Protein 7N2Y (pdb70)

Sequence (36 aa):
EWEALEKKLAALESSKCCQQALEKKCCQALEKKLEALEHG

Foldseek 3Di:
DVVVVVVVVVVVVVVVVVVVVVVVVVVVVVVVVVPD

Solvent-accessible surface area: 3784 Å² total; per-residue (Å²): 162,189,102,38,106,85,143,146,109,57,62,105,109,73,95,73,133,44,94,119,125,123,78,96,56,114,99,163,148,102,64,68,148,112,144,100

B-factor: mean 58.48, std 21.58, range [35.99, 141.77]

Structure (mmCIF, N/CA/C/O backbone):
data_7N2Y
#
_entry.id   7N2Y
#
_cell.length_a   38.328
_cell.length_b   38.328
_cell.length_c   141.824
_cell.angle_alpha   90.000
_cell.angle_beta   90.000
_cell.angle_gamma   120.000
#
_symmetry.space_group_name_H-M   'H 3 2'
#
loop_
_entity.id
_entity.type
_entity.pdbx_description
1 polymer 'Apo-(GRAND CoilSerL16CL23C)3'
2 non-polymer 'ZINC ION'
3 water water
#
loop_
_atom_site.group_PDB
_atom_site.id
_atom_site.type_symbol
_atom_site.label_atom_id
_atom_site.label_alt_id
_atom_site.label_comp_id
_atom_site.label_asym_id
_atom_site.label_entity_id
_atom_site.label_seq_id
_atom_site.pdbx_PDB_ins_code
_atom_site.Cartn_x
_atom_site.Cartn_y
_atom_site.Cartn_z
_atom_site.occupancy
_atom_site.B_iso_or_equiv
_atom_site.auth_seq_id
_atom_site.auth_comp_id
_atom_site.auth_asym_id
_atom_site.auth_atom_id
_atom_site.pdbx_PDB_model_num
ATOM 1 N N . GLU A 1 1 ? 12.493 -16.959 -44.324 1.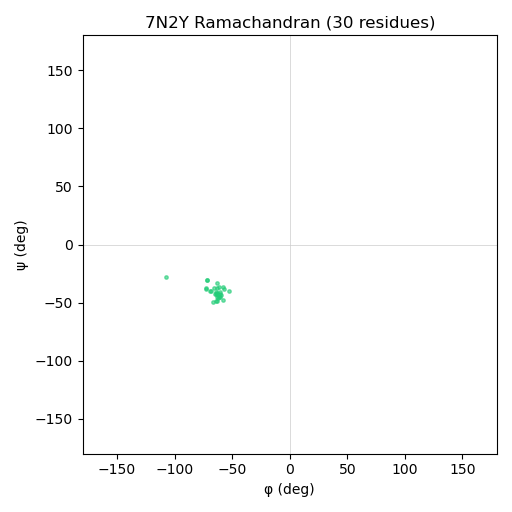00 94.78 1 G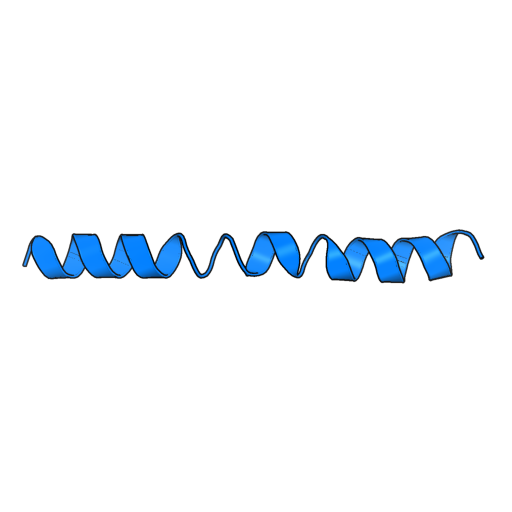LU A N 1
ATOM 2 C CA . GLU A 1 1 ? 12.345 -15.640 -44.945 1.00 94.32 1 GLU A CA 1
ATOM 3 C C . GLU A 1 1 ? 13.021 -14.507 -44.155 1.00 96.45 1 GLU A C 1
ATOM 4 O O . GLU A 1 1 ? 13.248 -14.644 -42.947 1.00 96.41 1 GLU A O 1
ATOM 10 N N . TRP A 1 2 ? 13.320 -13.382 -44.843 1.00 90.58 2 TRP A N 1
ATOM 11 C CA . TRP A 1 2 ? 13.972 -12.217 -44.260 1.00 89.05 2 TRP A CA 1
ATOM 12 C C . TRP A 1 2 ? 13.133 -11.557 -43.169 1.00 86.88 2 TRP A C 1
ATOM 13 O O . TRP A 1 2 ? 13.655 -11.282 -42.084 1.00 85.83 2 TRP A O 1
ATOM 24 N N . GLU A 1 3 ? 11.837 -11.311 -43.455 1.00 78.82 3 GLU A N 1
ATOM 25 C CA . GLU A 1 3 ? 10.881 -10.663 -42.538 1.00 76.35 3 GLU A CA 1
ATOM 26 C C . GLU A 1 3 ? 10.723 -11.396 -41.196 1.00 75.60 3 GLU A C 1
ATOM 27 O O . GLU A 1 3 ? 10.568 -10.740 -40.169 1.00 75.79 3 GLU A O 1
ATOM 33 N N . ALA A 1 4 ? 10.759 -12.746 -41.213 1.00 68.08 4 ALA A N 1
ATOM 34 C CA . ALA A 1 4 ? 10.663 -13.597 -40.022 1.00 66.34 4 ALA A CA 1
ATOM 35 C C . ALA A 1 4 ? 11.839 -13.303 -39.103 1.00 67.88 4 ALA A C 1
ATOM 36 O O . ALA A 1 4 ? 11.642 -13.195 -37.898 1.00 66.77 4 ALA A O 1
ATOM 38 N N . LEU A 1 5 ? 12.986 -13.040 -39.699 1.00 63.71 5 LEU A N 1
ATOM 39 C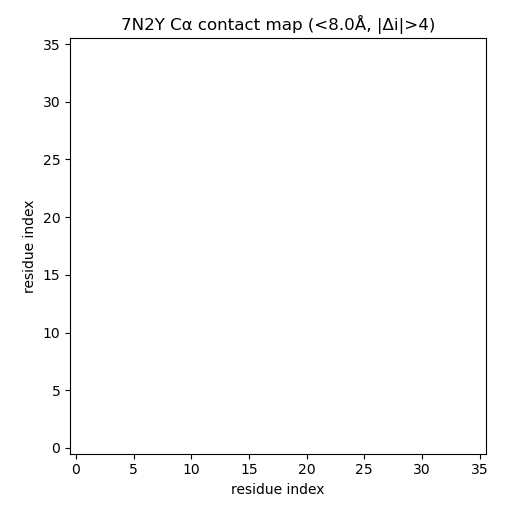 CA . LEU A 1 5 ? 14.191 -12.717 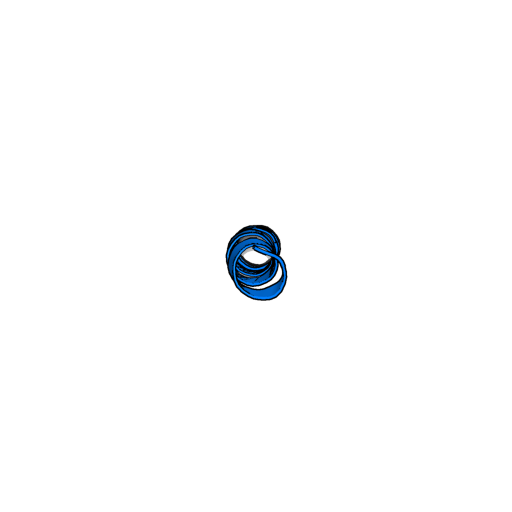-38.978 1.00 64.04 5 LEU A CA 1
ATOM 40 C C . LEU A 1 5 ? 14.057 -11.400 -38.277 1.00 64.28 5 LEU A C 1
ATOM 41 O O . LEU A 1 5 ? 14.385 -11.265 -37.123 1.00 63.21 5 LEU A O 1
ATOM 46 N N . GLU A 1 6 ? 13.612 -10.413 -39.023 1.00 58.12 6 GLU A N 1
ATOM 47 C CA . GLU A 1 6 ? 13.391 -9.065 -38.484 1.00 57.38 6 GLU A CA 1
ATOM 48 C C . GLU A 1 6 ? 12.491 -9.128 -37.242 1.00 57.63 6 GLU A C 1
ATOM 49 O O . GLU A 1 6 ? 12.769 -8.442 -36.262 1.00 57.65 6 GLU A O 1
ATOM 55 N N . LYS A 1 7 ? 11.456 -9.995 -37.269 1.00 52.74 7 LYS A N 1
ATOM 56 C CA . LYS A 1 7 ? 10.495 -10.167 -36.163 1.00 51.54 7 LYS A CA 1
ATOM 57 C C . LYS A 1 7 ? 11.079 -10.893 -34.990 1.00 49.56 7 LYS A C 1
ATOM 58 O O . LYS A 1 7 ? 10.809 -10.525 -33.853 1.00 47.57 7 LYS A O 1
ATOM 64 N N . LYS A 1 8 ? 11.926 -11.897 -35.249 1.00 46.20 8 LYS A N 1
ATOM 65 C CA . LYS A 1 8 ? 12.622 -12.612 -34.181 1.00 44.77 8 LYS A CA 1
ATOM 66 C C . LYS A 1 8 ? 13.554 -11.649 -33.424 1.00 47.03 8 LYS A C 1
ATOM 67 O O . LYS A 1 8 ? 13.577 -11.629 -32.198 1.00 45.55 8 LYS A O 1
ATOM 73 N N . LEU A 1 9 ? 14.303 -10.822 -34.160 1.00 44.98 9 LEU A N 1
ATOM 74 C CA . LEU A 1 9 ? 15.201 -9.843 -33.570 1.00 43.28 9 LEU A CA 1
ATOM 75 C C . LEU A 1 9 ? 14.472 -8.822 -32.705 1.00 44.68 9 LEU A C 1
ATOM 76 O O . LEU A 1 9 ? 14.906 -8.510 -31.601 1.00 40.36 9 LEU A O 1
ATOM 81 N N . ALA A 1 10 ? 13.351 -8.299 -33.215 1.00 45.05 10 ALA A N 1
ATOM 82 C CA . ALA A 1 10 ? 12.492 -7.333 -32.550 1.00 44.62 10 ALA A CA 1
ATOM 83 C C . ALA A 1 10 ? 11.957 -7.924 -31.249 1.00 44.80 10 ALA A C 1
ATOM 84 O O . ALA A 1 10 ? 11.934 -7.247 -30.228 1.00 42.67 10 ALA A O 1
ATOM 86 N N . ALA A 1 11 ? 11.546 -9.202 -31.268 1.00 42.12 11 ALA A N 1
ATOM 87 C CA . ALA A 1 11 ? 11.028 -9.813 -30.035 1.00 42.23 11 ALA A CA 1
ATOM 88 C C . ALA A 1 11 ? 12.193 -10.063 -29.047 1.00 45.42 11 ALA A C 1
ATOM 89 O O . ALA A 1 11 ? 12.024 -9.929 -27.840 1.00 44.06 11 ALA A O 1
ATOM 91 N N . LEU A 1 12 ? 13.402 -10.321 -29.571 1.00 43.67 12 LEU A N 1
ATOM 92 C CA . LEU A 1 12 ? 14.580 -10.512 -28.723 1.00 43.69 12 LEU A CA 1
ATOM 93 C C . LEU A 1 12 ? 14.994 -9.217 -28.050 1.00 43.58 12 LEU A C 1
ATOM 94 O O . LEU A 1 12 ? 15.355 -9.220 -26.870 1.00 41.59 12 LEU A O 1
ATOM 99 N N . GLU A 1 13 ? 14.930 -8.104 -28.778 1.00 40.31 13 GLU A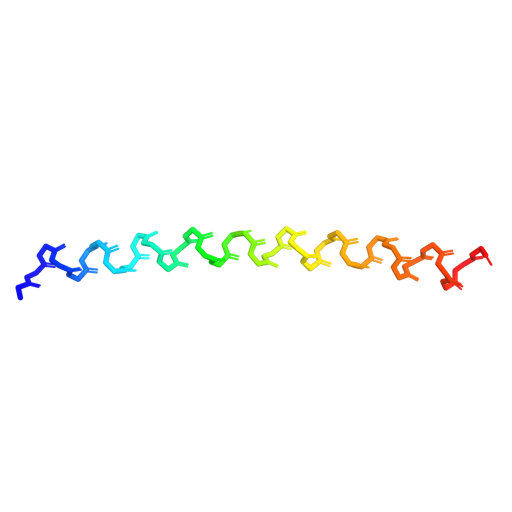 N 1
ATOM 100 C CA . GLU A 1 13 ? 15.270 -6.791 -28.211 1.00 39.43 13 GLU A CA 1
ATOM 101 C C . GLU A 1 13 ? 14.319 -6.488 -27.023 1.00 41.27 13 GLU A C 1
ATOM 102 O O . GLU A 1 13 ? 14.766 -5.967 -26.014 1.00 41.14 13 GLU A O 1
ATOM 108 N N . SER A 1 14 ? 13.012 -6.822 -27.154 1.00 35.99 14 SER A N 1
ATOM 109 C CA A SER A 1 14 ? 12.003 -6.623 -26.105 0.50 36.15 14 SER A CA 1
ATOM 110 C CA B SER A 1 14 ? 12.057 -6.571 -26.088 0.50 36.04 14 SER A CA 1
ATOM 111 C C . SER A 1 14 ? 12.322 -7.485 -24.905 1.00 41.57 14 SER A C 1
ATOM 112 O O . SER A 1 14 ? 12.316 -6.998 -23.776 1.00 41.03 14 SER A O 1
ATOM 117 N N . LYS A 1 15 ? 12.612 -8.746 -25.162 1.00 39.86 15 LYS A N 1
ATOM 118 C CA . LYS A 1 15 ? 12.929 -9.693 -24.125 1.00 40.27 15 LYS A CA 1
ATOM 119 C C . LYS A 1 15 ? 14.105 -9.187 -23.364 1.00 42.93 15 LYS A C 1
ATOM 120 O O . LYS A 1 15 ? 14.122 -9.198 -22.181 1.00 42.41 15 LYS A O 1
ATOM 124 N N . CYS A 1 16 ? 15.120 -8.767 -24.079 1.00 42.48 16 CYS A N 1
ATOM 125 C CA A CYS A 1 16 ? 16.312 -8.192 -23.439 0.49 41.89 16 CYS A CA 1
ATOM 126 C CA B CYS A 1 16 ? 16.313 -8.232 -23.454 0.49 43.64 16 CYS A CA 1
ATOM 127 C C . CYS A 1 16 ? 16.046 -6.978 -22.615 1.00 45.27 16 CYS A C 1
ATOM 128 O O . CYS A 1 16 ? 16.626 -6.835 -21.548 1.00 44.13 16 CYS A O 1
ATOM 133 N N . GLN A 1 17 ? 15.213 -6.075 -23.097 1.00 42.39 17 GLN A N 1
ATOM 134 C CA A GLN A 1 17 ? 14.905 -4.874 -22.347 0.50 41.55 17 GLN A CA 1
ATOM 135 C CA B GLN A 1 17 ? 15.005 -4.874 -22.347 0.50 41.55 17 GLN A CA 1
ATOM 136 C C . GLN A 1 17 ? 14.125 -5.199 -21.085 1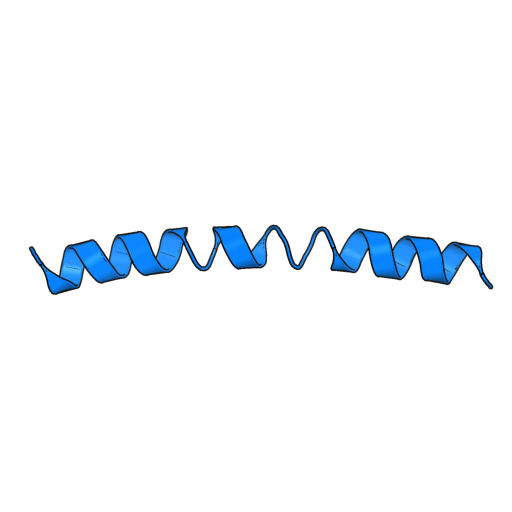.00 43.30 17 GLN A C 1
ATOM 137 O O . GLN A 1 17 ? 14.348 -4.622 -20.074 1.00 44.48 17 GLN A O 1
ATOM 148 N N . ALA A 1 18 ? 13.197 -6.129 -21.176 1.00 39.79 18 ALA A N 1
ATOM 149 C CA . ALA A 1 18 ? 12.443 -6.588 -20.008 1.00 39.44 18 ALA A CA 1
ATOM 150 C C . ALA A 1 18 ? 13.412 -7.244 -18.996 1.00 43.12 18 ALA A C 1
ATOM 151 O O . ALA A 1 18 ? 13.268 -7.022 -17.803 1.00 42.76 18 ALA A O 1
ATOM 153 N N . LEU A 1 19 ? 14.427 -7.985 -19.464 1.00 40.89 19 LEU A N 1
ATOM 154 C CA . LEU A 1 19 ? 15.436 -8.582 -18.566 1.00 42.35 19 LEU A CA 1
ATOM 155 C C . LEU A 1 19 ? 16.288 -7.569 -17.861 1.00 44.60 19 LEU A C 1
ATOM 156 O O . LEU A 1 19 ? 16.673 -7.805 -16.735 1.00 46.07 19 LEU A O 1
ATOM 161 N N . GLU A 1 20 ? 16.654 -6.468 -18.521 1.00 41.70 20 GLU A N 1
ATOM 162 C CA . GLU A 1 20 ? 17.457 -5.407 -17.875 1.00 41.39 20 GLU A CA 1
ATOM 163 C C . GLU A 1 20 ? 16.651 -4.798 -16.745 1.00 44.26 20 GLU A C 1
ATOM 164 O O . GLU A 1 20 ? 17.180 -4.603 -15.651 1.00 43.67 20 GLU A O 1
ATOM 170 N N . LYS A 1 21 ? 15.360 -4.583 -16.971 1.00 41.25 21 LYS A N 1
ATOM 171 C CA . LYS A 1 21 ? 14.490 -4.032 -15.938 1.00 40.44 21 LYS A CA 1
ATOM 172 C C . LYS A 1 21 ? 14.353 -4.991 -14.750 1.00 41.71 21 LYS A C 1
ATOM 173 O O . LYS A 1 21 ? 14.399 -4.569 -13.594 1.00 40.08 21 LYS A O 1
ATOM 179 N N . LYS A 1 22 ? 14.186 -6.279 -15.043 1.00 37.87 22 LYS A N 1
ATOM 180 C CA . LYS A 1 22 ? 14.038 -7.312 -14.003 1.00 37.58 22 LYS A CA 1
ATOM 181 C C . LYS A 1 22 ? 15.269 -7.319 -13.136 1.00 42.41 22 LYS A C 1
ATOM 182 O O . LYS A 1 22 ? 15.174 -7.374 -11.908 1.00 43.82 22 LYS A O 1
ATOM 188 N N . CYS A 1 23 ? 16.419 -7.228 -13.776 1.00 39.37 23 CYS A N 1
ATOM 189 C CA A CYS A 1 23 ? 17.702 -7.197 -13.065 0.49 38.27 23 CYS A CA 1
ATOM 190 C CA B CYS A 1 23 ? 17.716 -7.192 -13.132 0.49 41.12 23 CYS A CA 1
ATOM 191 C C . CYS A 1 23 ? 17.832 -5.963 -12.189 1.00 43.35 23 CYS A C 1
ATOM 192 O O . CYS A 1 23 ? 18.283 -6.062 -11.036 1.00 42.31 23 CYS A O 1
ATOM 197 N N . GLN A 1 24 ? 17.397 -4.805 -12.692 1.00 39.66 24 GLN A N 1
ATOM 198 C CA . GLN A 1 24 ? 17.435 -3.549 -11.931 1.00 38.84 24 GLN A CA 1
ATOM 199 C C . GLN A 1 24 ? 16.505 -3.680 -10.725 1.00 41.94 24 GLN A C 1
ATOM 200 O O . GLN A 1 24 ? 16.908 -3.374 -9.598 1.00 43.79 24 GLN A O 1
ATOM 206 N N . ALA A 1 25 ? 15.324 -4.270 -10.933 1.00 39.23 25 ALA A N 1
ATOM 207 C CA . ALA A 1 25 ? 14.340 -4.532 -9.871 1.00 40.94 25 ALA A CA 1
ATOM 208 C C . ALA A 1 25 ? 14.922 -5.468 -8.776 1.00 44.96 25 ALA A C 1
ATOM 209 O O . ALA A 1 25 ? 14.840 -5.182 -7.572 1.00 44.22 25 ALA A O 1
ATOM 211 N N . LEU A 1 26 ? 15.584 -6.522 -9.215 1.00 40.92 26 LEU A N 1
ATOM 212 C CA . LEU A 1 26 ? 16.218 -7.463 -8.329 1.00 41.00 26 LEU A CA 1
ATOM 213 C C . LEU A 1 26 ? 17.317 -6.816 -7.546 1.00 41.33 26 LEU A C 1
ATOM 214 O O . LEU A 1 26 ? 17.398 -6.960 -6.359 1.00 41.24 26 LEU A O 1
ATOM 219 N N . GLU A 1 27 ? 18.172 -6.095 -8.231 1.00 36.10 27 GLU A N 1
ATOM 220 C CA . GLU A 1 27 ? 19.304 -5.427 -7.564 1.00 37.05 27 GLU A CA 1
ATOM 221 C C . GLU A 1 27 ? 18.788 -4.492 -6.470 1.00 41.64 27 GLU A C 1
ATOM 222 O O . GLU A 1 27 ? 19.376 -4.436 -5.393 1.00 39.05 27 GLU A O 1
ATOM 228 N N . LYS A 1 28 ? 17.658 -3.809 -6.738 1.00 39.62 28 LYS A N 1
ATOM 229 C CA . LYS A 1 28 ? 17.060 -2.873 -5.810 1.00 40.81 28 LYS A CA 1
ATOM 230 C C . LYS A 1 28 ? 16.639 -3.569 -4.539 1.00 44.76 28 LYS A C 1
ATOM 231 O O . LYS A 1 28 ? 16.907 -3.055 -3.459 1.00 45.44 28 LYS A O 1
ATOM 237 N N 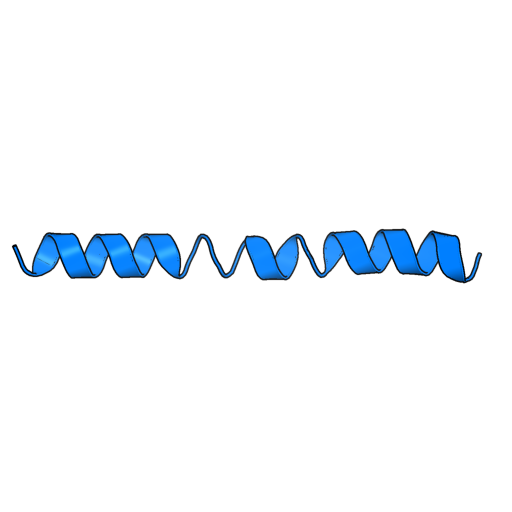. LYS A 1 29 ? 15.980 -4.732 -4.662 1.00 42.47 29 LYS A N 1
ATOM 238 C CA . LYS A 1 29 ? 15.527 -5.545 -3.521 1.00 42.68 29 LYS A CA 1
ATOM 239 C C . LYS A 1 29 ? 16.760 -6.114 -2.803 1.00 46.83 29 LYS A C 1
ATOM 240 O O . LYS A 1 29 ? 16.820 -6.107 -1.572 1.00 45.67 29 LYS A O 1
ATOM 246 N N . LEU A 1 30 ? 17.768 -6.545 -3.570 1.00 42.92 30 LEU A N 1
ATOM 247 C CA . LEU A 1 30 ? 19.010 -7.052 -2.969 1.00 42.59 30 LEU A CA 1
ATOM 248 C C . LEU A 1 30 ? 19.747 -5.969 -2.158 1.0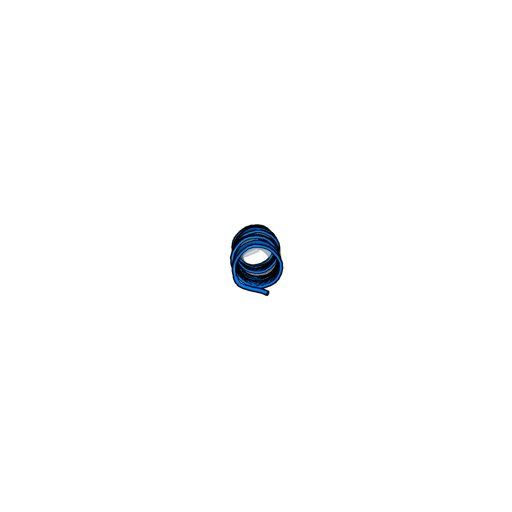0 44.70 30 LEU A C 1
ATOM 249 O O . LEU A 1 30 ? 20.249 -6.249 -1.066 1.00 44.33 30 LEU A O 1
ATOM 254 N N . GLU A 1 31 ? 19.820 -4.748 -2.690 1.00 40.63 31 GLU A N 1
ATOM 255 C CA . GLU A 1 31 ? 20.477 -3.628 -2.014 1.00 40.87 31 GLU A CA 1
ATOM 256 C C . GLU A 1 31 ? 19.782 -3.275 -0.695 1.00 44.24 31 GLU A C 1
ATOM 257 O O . GLU A 1 31 ? 20.451 -2.899 0.231 1.00 42.69 31 GLU A O 1
ATOM 263 N N . ALA A 1 32 ? 18.457 -3.440 -0.619 1.00 45.26 32 ALA A N 1
ATOM 264 C CA . ALA A 1 32 ? 17.631 -3.188 0.559 1.00 46.07 32 ALA A CA 1
ATOM 265 C C . ALA A 1 32 ? 18.040 -4.140 1.679 1.00 51.92 32 ALA A C 1
ATOM 266 O O . ALA A 1 32 ? 18.188 -3.722 2.823 1.00 50.51 32 ALA A O 1
ATOM 268 N N . LEU A 1 33 ? 18.281 -5.415 1.320 1.00 49.12 33 LEU A N 1
ATOM 269 C CA . LEU A 1 33 ? 18.687 -6.467 2.238 1.00 47.90 33 LEU A CA 1
ATOM 270 C C . LEU A 1 33 ? 20.098 -6.288 2.669 1.00 48.46 33 LEU A C 1
ATOM 271 O O . LEU A 1 33 ? 20.448 -6.598 3.813 1.00 47.88 33 LEU A O 1
ATOM 276 N N . GLU A 1 34 ? 20.937 -5.860 1.731 1.00 43.23 34 GLU A N 1
ATOM 277 C CA . GLU A 1 34 ? 22.352 -5.711 1.966 1.00 44.58 34 GLU A CA 1
ATOM 278 C C . GLU A 1 34 ? 22.680 -4.510 2.879 1.00 50.43 34 GLU A C 1
ATOM 279 O O . GLU A 1 34 ? 23.680 -4.544 3.595 1.00 48.76 34 GLU A O 1
ATOM 285 N N . HIS A 1 35 ? 21.880 -3.450 2.848 1.00 47.21 35 HIS A N 1
ATOM 286 C CA . HIS A 1 35 ? 22.203 -2.272 3.660 1.00 48.05 35 HIS A CA 1
ATOM 287 C C . HIS A 1 35 ? 21.318 -2.037 4.884 1.00 59.52 35 HIS A C 1
ATOM 288 O O . HIS A 1 35 ? 21.757 -1.452 5.874 1.00 62.25 35 HIS A O 1
ATOM 295 N N . GLY A 1 36 ? 20.077 -2.494 4.809 1.00 59.24 36 GLY A N 1
ATOM 296 C CA . GLY A 1 36 ? 19.112 -2.316 5.889 1.00 97.11 36 GLY A CA 1
ATOM 297 C C . GLY A 1 36 ? 18.698 -3.623 6.525 1.00 128.27 36 GLY A C 1
ATOM 298 O O . GLY A 1 36 ? 19.515 -4.288 7.159 1.00 95.44 36 GLY A O 1
#

Radius of gyration: 15.78 Å; Cα contacts (8 Å, |Δi|>4): 0; chains: 1; bounding box: 12×13×51 Å

Secondary structure (DSSP, 8-state):
-HHHHHHHHHHHHHHHHHHHHHHHHHHHHHHHHHH-